Protein AF-A0A7J6D4Y7-F1 (afdb_monomer_lite)

Organism: NCBI:txid369639

Foldseek 3Di:
DPLPQLLVVLVVVVVVVPDDDDDDDDDPVVVVVLLVVLLVSQLVSLVSDDPVLNLQLLVCVVVVDVQDDPVQSPDDDSSSLSVSLCVRPNSVVSSVSSSVSSVVVVVVVVVPD

Sequence (113 aa):
MRLVNPLTSLEGKLETLGGRDTEGKADSCELVKEMASVKDLLVDSLKELVEADLKEFQWKLKNDHECIPQSEMENADRLKTVDKLVDCFGPEEAVKITVDILRKMKQNDLASS

InterPro domains:
  IPR004020 DAPIN domain [PF02758] (42-111)
  IPR004020 DAPIN domain [PS50824] (35-113)
  IPR004020 DAPIN domain [SM01289] (38-113)
  IPR011029 Death-like domain superfamily [G3DSA:1.10.533.10] (22-113)
  IPR011029 Death-like domain superfamily [SSF47986] (35-111)

Radius of gyration: 15.45 Å; chains: 1; bounding box: 41×29×42 Å

Secondary structure (DSSP, 8-state):
-----HHHHHHHHHGGGG-----S---HHHHHHHHHHHHHHHHHHHHSS-HHHHHHHHHHHHHH-TTS-HHHHTT--HHHHHHHHHHHH-HHHHHHHHHHHHHHHHHHHTT--

pLDDT: mean 73.36, std 17.24, range [36.09, 91.44]

Structure (mmCIF, N/CA/C/O backbone):
data_AF-A0A7J6D4Y7-F1
#
_entry.id   AF-A0A7J6D4Y7-F1
#
loop_
_atom_site.group_PDB
_atom_site.id
_atom_site.type_symbol
_atom_site.label_atom_id
_atom_site.label_alt_id
_atom_site.label_comp_id
_atom_site.label_asym_id
_atom_site.label_entity_id
_atom_site.label_seq_id
_atom_site.pdbx_PDB_ins_code
_atom_site.Cartn_x
_atom_site.Cartn_y
_atom_site.Cartn_z
_atom_site.occupancy
_atom_site.B_iso_or_equiv
_atom_site.auth_seq_id
_atom_site.auth_comp_id
_atom_site.auth_asym_id
_atom_site.auth_atom_id
_atom_site.pdbx_PDB_model_num
ATOM 1 N N . MET A 1 1 ? -6.794 -9.456 23.067 1.00 36.09 1 MET A N 1
ATOM 2 C CA . MET A 1 1 ? -6.431 -9.565 21.639 1.00 36.09 1 MET A CA 1
ATOM 3 C C . MET A 1 1 ? -5.076 -8.907 21.477 1.00 36.09 1 MET A C 1
ATOM 5 O O . MET A 1 1 ? -4.934 -7.768 21.900 1.00 36.09 1 MET A O 1
ATOM 9 N N . ARG A 1 2 ? -4.058 -9.631 21.004 1.00 37.09 2 ARG A N 1
ATOM 10 C CA . ARG A 1 2 ? -2.761 -9.012 20.710 1.00 37.09 2 ARG A CA 1
ATOM 11 C C . ARG A 1 2 ? -2.959 -8.192 19.440 1.00 37.09 2 ARG A C 1
ATOM 13 O O . ARG A 1 2 ? -3.247 -8.785 18.407 1.00 37.09 2 ARG A O 1
ATOM 20 N N . LEU A 1 3 ? -2.884 -6.865 19.544 1.00 41.75 3 LEU A N 1
ATOM 21 C CA . LEU A 1 3 ? -2.748 -5.998 18.377 1.00 41.75 3 LEU A CA 1
ATOM 22 C C . LEU A 1 3 ? -1.398 -6.367 17.750 1.00 41.75 3 LEU A C 1
ATOM 24 O O . LEU A 1 3 ? -0.347 -5.930 18.220 1.00 41.75 3 LEU A O 1
ATOM 28 N N . VAL A 1 4 ? -1.418 -7.272 16.777 1.00 48.31 4 VAL A N 1
ATOM 29 C CA . VAL A 1 4 ? -0.280 -7.471 15.886 1.00 48.31 4 VAL A CA 1
ATOM 30 C C . VAL A 1 4 ? -0.109 -6.150 15.150 1.00 48.31 4 VAL A C 1
ATOM 32 O O . VAL A 1 4 ? -1.041 -5.623 14.552 1.00 48.31 4 VAL A O 1
ATOM 35 N N . ASN A 1 5 ? 1.027 -5.507 15.397 1.00 54.12 5 ASN A N 1
ATOM 36 C CA . ASN A 1 5 ? 1.319 -4.191 14.869 1.00 54.12 5 ASN A CA 1
ATOM 37 C C . ASN A 1 5 ? 2.015 -4.406 13.518 1.00 54.12 5 ASN A C 1
ATOM 39 O O . ASN A 1 5 ? 3.150 -4.895 13.522 1.00 54.12 5 ASN A O 1
ATOM 43 N N . PRO A 1 6 ? 1.375 -4.060 12.387 1.00 57.25 6 PRO A N 1
ATOM 44 C CA . PRO A 1 6 ? 1.909 -4.347 11.055 1.00 57.25 6 PRO A CA 1
ATOM 45 C C . PRO A 1 6 ? 3.308 -3.754 10.839 1.00 57.25 6 PRO A C 1
ATOM 47 O O . PRO A 1 6 ? 4.145 -4.360 10.175 1.00 57.25 6 PRO A O 1
ATOM 50 N N . LEU A 1 7 ? 3.627 -2.633 11.501 1.00 54.12 7 LEU A N 1
ATOM 51 C CA . LEU A 1 7 ? 4.963 -2.026 11.473 1.00 54.12 7 LEU A CA 1
ATOM 52 C C . LEU A 1 7 ? 6.051 -2.939 12.052 1.00 54.12 7 LEU A C 1
ATOM 54 O O . LEU A 1 7 ? 7.146 -3.000 11.512 1.00 54.12 7 LEU A O 1
ATOM 58 N N . THR A 1 8 ? 5.762 -3.681 13.120 1.00 56.16 8 THR A N 1
ATOM 59 C CA . THR A 1 8 ? 6.754 -4.559 13.766 1.00 56.16 8 THR A CA 1
ATOM 60 C C . THR A 1 8 ? 7.039 -5.801 12.918 1.00 56.16 8 THR A C 1
ATOM 62 O O . THR A 1 8 ? 8.144 -6.334 12.953 1.00 56.16 8 THR A O 1
ATOM 65 N N . SER A 1 9 ? 6.054 -6.235 12.122 1.00 63.16 9 SER A N 1
ATOM 66 C CA . SER A 1 9 ? 6.202 -7.302 11.122 1.00 63.16 9 SER A CA 1
ATOM 67 C C . SER A 1 9 ? 7.021 -6.830 9.911 1.00 63.16 9 SER A C 1
ATOM 69 O O . SER A 1 9 ? 7.866 -7.565 9.401 1.00 63.16 9 SER A O 1
ATOM 71 N N . LEU A 1 10 ? 6.814 -5.578 9.491 1.00 60.28 10 LEU A N 1
ATOM 72 C CA . LEU A 1 10 ? 7.528 -4.928 8.392 1.00 60.28 10 LEU A CA 1
ATOM 73 C C . LEU A 1 10 ? 9.001 -4.661 8.722 1.00 60.28 10 LEU A C 1
ATOM 75 O O . LEU A 1 10 ? 9.869 -4.984 7.913 1.00 60.28 10 LEU A O 1
ATOM 79 N N . GLU A 1 11 ? 9.295 -4.126 9.910 1.00 56.03 11 GLU A N 1
ATOM 80 C CA . GLU A 1 11 ? 10.671 -3.794 10.306 1.00 56.03 11 GLU A CA 1
ATOM 81 C C . GLU A 1 11 ? 11.546 -5.048 10.444 1.00 56.03 11 GLU A C 1
ATOM 83 O O . GLU A 1 11 ? 12.646 -5.076 9.898 1.00 56.03 11 GLU A O 1
ATOM 88 N N . GLY A 1 12 ? 11.025 -6.135 11.029 1.00 58.78 12 GLY A N 1
ATOM 89 C CA . GLY A 1 12 ? 11.758 -7.407 11.106 1.00 58.78 12 GLY A CA 1
ATOM 90 C C . GLY A 1 12 ? 11.968 -8.103 9.752 1.00 58.78 12 GLY A C 1
ATOM 91 O O . GLY A 1 12 ? 12.903 -8.888 9.599 1.00 58.78 12 GLY A O 1
ATOM 92 N N . LYS A 1 13 ? 11.126 -7.821 8.745 1.00 60.09 13 LYS A N 1
ATOM 93 C CA . LYS A 1 13 ? 11.265 -8.379 7.387 1.00 60.09 13 LYS A CA 1
ATOM 94 C C . LYS A 1 13 ? 12.224 -7.576 6.501 1.00 60.09 13 LYS A C 1
ATOM 96 O O . LYS A 1 13 ? 12.837 -8.165 5.611 1.00 60.09 13 LYS A O 1
ATOM 101 N N . LEU A 1 14 ? 12.404 -6.275 6.752 1.00 54.66 14 LEU A N 1
ATOM 102 C CA . LEU A 1 14 ? 13.345 -5.428 6.006 1.00 54.66 14 LEU A CA 1
ATOM 103 C C . LEU A 1 14 ? 14.811 -5.850 6.237 1.00 54.66 14 LEU A C 1
ATOM 105 O O . LEU A 1 14 ? 15.606 -5.832 5.302 1.00 54.66 14 LEU A O 1
ATOM 109 N N . GLU A 1 15 ? 15.151 -6.337 7.437 1.00 50.84 15 GLU A N 1
ATOM 110 C CA . GLU A 1 15 ? 16.492 -6.858 7.766 1.00 50.84 15 GLU A CA 1
ATOM 111 C C . GLU A 1 15 ? 16.865 -8.146 7.003 1.00 50.84 15 GLU A C 1
ATOM 113 O O . GLU A 1 15 ? 18.042 -8.477 6.883 1.00 50.84 15 GLU A O 1
ATOM 118 N N . THR A 1 16 ? 15.894 -8.866 6.426 1.00 50.47 16 THR A N 1
ATOM 119 C CA . THR A 1 16 ? 16.158 -10.131 5.704 1.00 50.47 16 THR A CA 1
ATOM 120 C C . THR A 1 16 ? 16.541 -9.912 4.232 1.00 50.47 16 THR A C 1
ATOM 122 O O . THR A 1 16 ? 17.064 -10.818 3.584 1.00 50.47 16 THR A O 1
ATOM 125 N N . LEU A 1 17 ? 16.316 -8.710 3.690 1.00 52.34 17 LEU A N 1
ATOM 126 C CA . LEU A 1 17 ? 16.659 -8.365 2.303 1.00 52.34 17 LEU A CA 1
ATOM 127 C C . LEU A 1 17 ? 18.132 -7.938 2.137 1.00 52.34 17 LEU A C 1
ATOM 129 O O . LEU A 1 17 ? 18.607 -7.811 1.014 1.00 52.34 17 LEU A O 1
ATOM 133 N N . GLY A 1 18 ? 18.878 -7.768 3.235 1.00 43.28 18 GLY A N 1
ATOM 134 C CA . GLY A 1 18 ? 20.249 -7.244 3.233 1.00 43.28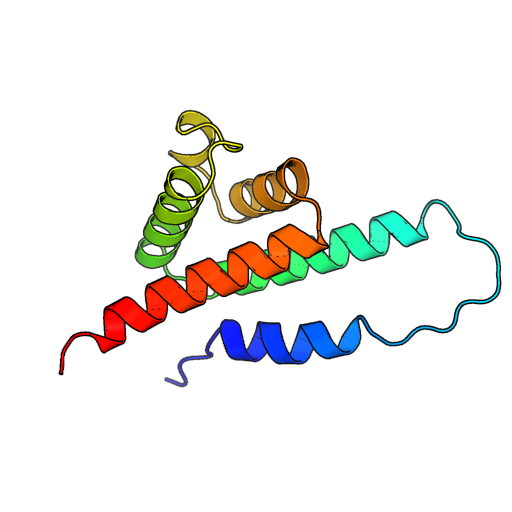 18 GLY A CA 1
ATOM 135 C C . GLY A 1 18 ? 21.387 -8.263 3.091 1.00 43.28 18 GLY A C 1
ATOM 136 O O . GLY A 1 18 ? 22.539 -7.882 3.277 1.00 43.28 18 GLY A O 1
ATOM 137 N N . GLY A 1 19 ? 21.124 -9.542 2.801 1.00 50.00 19 GLY A N 1
ATOM 138 C CA . GLY A 1 19 ? 22.184 -10.557 2.811 1.00 50.00 19 GLY A CA 1
ATOM 139 C C . GLY A 1 19 ? 22.039 -11.638 1.755 1.00 50.00 19 GLY A C 1
ATOM 140 O O . GLY A 1 19 ? 21.537 -12.711 2.069 1.00 50.00 19 GLY A O 1
ATOM 141 N N . ARG A 1 20 ? 22.534 -11.393 0.535 1.00 51.75 20 ARG A N 1
ATOM 142 C CA . ARG A 1 20 ? 22.950 -12.457 -0.392 1.00 51.75 20 ARG A CA 1
ATOM 143 C C . ARG A 1 20 ? 24.127 -11.998 -1.251 1.00 51.75 20 ARG A C 1
ATOM 145 O O . ARG A 1 20 ? 23.949 -11.329 -2.266 1.00 51.75 20 ARG A O 1
ATOM 152 N N . ASP A 1 21 ? 25.320 -12.435 -0.862 1.00 50.75 21 ASP A N 1
ATOM 153 C CA . ASP A 1 21 ? 26.424 -12.646 -1.790 1.00 50.75 21 ASP A CA 1
ATOM 154 C C . ASP A 1 21 ? 25.922 -13.537 -2.939 1.00 50.75 21 ASP A C 1
ATOM 156 O O . ASP A 1 21 ? 25.549 -14.691 -2.726 1.00 50.75 21 ASP A O 1
ATOM 160 N N . THR A 1 22 ? 25.860 -13.008 -4.159 1.00 45.62 22 THR A N 1
ATOM 161 C CA . THR A 1 22 ? 25.635 -13.811 -5.368 1.00 45.62 22 THR A CA 1
ATOM 162 C C . THR A 1 22 ? 26.644 -13.394 -6.429 1.00 45.62 22 THR A C 1
ATOM 164 O O . THR A 1 22 ? 26.389 -12.593 -7.324 1.00 45.62 22 THR A O 1
ATOM 167 N N . GLU A 1 23 ? 27.844 -13.962 -6.322 1.00 52.38 23 GLU A N 1
ATOM 168 C CA . GLU A 1 23 ? 28.669 -14.182 -7.503 1.00 52.38 23 GLU A CA 1
ATOM 169 C C . GLU A 1 23 ? 27.921 -15.145 -8.434 1.00 52.38 23 GLU A C 1
ATOM 171 O O . GLU A 1 23 ? 27.698 -16.306 -8.094 1.00 52.38 23 GLU A O 1
ATOM 176 N N . GLY A 1 24 ? 27.559 -14.669 -9.627 1.00 51.72 24 GLY A N 1
ATOM 177 C CA . GLY A 1 24 ? 27.220 -15.541 -10.750 1.00 51.72 24 GLY A CA 1
ATOM 178 C C . GLY A 1 24 ? 25.847 -15.306 -11.369 1.00 51.72 24 GLY A C 1
ATOM 179 O O . GLY A 1 24 ? 24.868 -15.921 -10.978 1.00 51.72 24 GLY A O 1
ATOM 180 N N . LYS A 1 25 ? 25.853 -14.520 -12.455 1.00 48.03 25 LYS A N 1
ATOM 181 C CA . LYS A 1 25 ? 24.866 -14.510 -13.547 1.00 48.03 25 LYS A CA 1
ATOM 182 C C . LYS A 1 25 ? 23.424 -14.206 -13.120 1.00 48.03 25 LYS A C 1
ATOM 184 O O . LYS A 1 25 ? 22.624 -15.108 -12.916 1.00 48.03 25 LYS A O 1
ATOM 189 N N . ALA A 1 26 ? 23.092 -12.913 -13.122 1.00 46.25 26 ALA A N 1
ATOM 190 C CA . ALA A 1 26 ? 21.723 -12.421 -13.028 1.00 46.25 26 ALA A CA 1
ATOM 191 C C . ALA A 1 26 ? 20.849 -13.055 -14.125 1.00 46.25 26 ALA A C 1
ATOM 193 O O . ALA A 1 26 ? 20.902 -12.674 -15.298 1.00 46.25 26 ALA A O 1
ATOM 194 N N . ASP A 1 27 ? 20.084 -14.070 -13.738 1.00 53.38 27 ASP A N 1
ATOM 195 C CA . ASP A 1 27 ? 19.021 -14.642 -14.543 1.00 53.38 27 ASP A CA 1
ATOM 196 C C . ASP A 1 27 ? 17.808 -13.703 -14.470 1.00 53.38 27 ASP A C 1
ATOM 198 O O . ASP A 1 27 ? 17.454 -13.195 -13.404 1.00 53.38 27 ASP A O 1
ATOM 202 N N . SER A 1 28 ? 17.159 -13.454 -15.608 1.00 52.94 28 SER A N 1
ATOM 203 C CA . SER A 1 28 ? 15.993 -12.563 -15.711 1.00 52.94 28 SER A CA 1
ATOM 204 C C . SER A 1 28 ? 14.821 -12.991 -14.808 1.00 52.94 28 SER A C 1
ATOM 206 O O . SER A 1 28 ? 13.904 -12.199 -14.588 1.00 52.94 28 SER A O 1
ATOM 208 N N . CYS A 1 29 ? 14.836 -14.223 -14.285 1.00 52.66 29 CYS A N 1
ATOM 209 C CA . CYS A 1 29 ? 13.850 -14.756 -13.349 1.00 52.66 29 CYS A CA 1
ATOM 210 C C . CYS A 1 29 ? 14.104 -14.354 -11.875 1.00 52.66 29 CYS A C 1
ATOM 212 O O . CYS A 1 29 ? 13.204 -14.467 -11.044 1.00 52.66 29 CYS A O 1
ATOM 214 N N . GLU A 1 30 ? 15.296 -13.864 -11.520 1.00 53.75 30 GLU A N 1
ATOM 215 C CA . GLU A 1 30 ? 15.623 -13.542 -10.121 1.00 53.75 30 GLU A CA 1
ATOM 216 C C . GLU A 1 30 ? 15.064 -12.178 -9.682 1.00 53.75 30 GLU A C 1
ATOM 218 O O . GLU A 1 30 ? 14.525 -12.058 -8.582 1.00 53.75 30 GLU A O 1
ATOM 223 N N . LEU A 1 31 ? 15.049 -11.190 -10.584 1.00 53.84 31 LEU A N 1
ATOM 224 C CA . LEU A 1 31 ? 14.423 -9.884 -10.342 1.00 53.84 31 LEU A CA 1
ATOM 225 C C . LEU A 1 31 ? 12.917 -10.016 -10.073 1.00 53.84 31 LEU A C 1
ATOM 227 O O . LEU A 1 31 ? 12.429 -9.448 -9.103 1.00 53.84 31 LEU A O 1
ATOM 231 N N . VAL A 1 32 ? 12.175 -10.823 -10.847 1.00 55.62 32 VAL A N 1
ATOM 232 C CA . VAL A 1 32 ? 10.722 -11.014 -10.629 1.00 55.62 32 VAL A CA 1
ATOM 233 C C . VAL A 1 32 ? 10.390 -11.657 -9.278 1.00 55.62 32 VAL A C 1
ATOM 235 O O . VAL A 1 32 ? 9.322 -11.391 -8.725 1.00 55.62 32 VAL A O 1
ATOM 238 N N . LYS A 1 33 ? 11.304 -12.453 -8.708 1.00 63.50 33 LYS A N 1
ATOM 239 C CA . LYS A 1 33 ? 11.125 -13.079 -7.390 1.00 63.50 33 LYS A CA 1
ATOM 240 C C . LYS A 1 33 ? 11.185 -12.055 -6.256 1.00 63.50 33 LYS A C 1
ATOM 242 O O . LYS A 1 33 ? 10.456 -12.181 -5.271 1.00 63.50 33 LYS A O 1
ATOM 247 N N . GLU A 1 34 ? 12.009 -11.026 -6.414 1.00 64.56 34 GLU A N 1
ATOM 248 C CA . GLU A 1 34 ? 12.119 -9.928 -5.456 1.00 64.56 34 GLU A CA 1
ATOM 249 C C . GLU A 1 34 ? 10.889 -9.012 -5.509 1.00 64.56 34 GLU A C 1
ATOM 251 O O . GLU A 1 34 ? 10.299 -8.718 -4.469 1.00 64.56 34 GLU A O 1
ATOM 256 N N . MET A 1 35 ? 10.404 -8.684 -6.716 1.00 65.56 35 MET A N 1
ATOM 257 C CA . MET A 1 35 ? 9.166 -7.904 -6.891 1.00 65.56 35 MET A CA 1
ATOM 258 C C . MET A 1 35 ? 7.960 -8.601 -6.248 1.00 65.56 35 MET A C 1
ATOM 260 O O . MET A 1 35 ? 7.155 -7.960 -5.574 1.00 65.56 35 MET A O 1
ATOM 264 N N . ALA A 1 36 ? 7.832 -9.917 -6.456 1.00 73.12 36 ALA A N 1
ATOM 265 C CA . ALA A 1 36 ? 6.752 -10.716 -5.880 1.00 73.12 36 ALA A CA 1
ATOM 266 C C . ALA A 1 36 ? 6.822 -10.725 -4.346 1.00 73.12 36 ALA A C 1
ATOM 268 O O . ALA A 1 36 ? 5.816 -10.488 -3.683 1.00 73.12 36 ALA A O 1
ATOM 269 N N . SER A 1 37 ? 8.026 -10.886 -3.788 1.00 82.31 37 SER A N 1
ATOM 270 C CA . SER A 1 37 ? 8.242 -10.892 -2.336 1.00 82.31 37 SER A CA 1
ATOM 271 C C . SER A 1 37 ? 7.873 -9.553 -1.688 1.00 82.31 37 SER A C 1
ATOM 273 O O . SER A 1 37 ? 7.293 -9.529 -0.602 1.00 82.31 37 SER A O 1
ATOM 275 N N . VAL A 1 38 ? 8.166 -8.435 -2.359 1.00 84.69 38 VAL A N 1
ATOM 276 C CA . VAL A 1 38 ? 7.792 -7.097 -1.882 1.00 84.69 38 VAL A CA 1
ATOM 277 C C . VAL A 1 38 ? 6.284 -6.875 -1.960 1.00 84.69 38 VAL A C 1
ATOM 279 O O . VAL A 1 38 ? 5.690 -6.401 -0.990 1.00 84.69 38 VAL A O 1
ATOM 282 N N . LYS A 1 39 ? 5.645 -7.255 -3.074 1.00 86.50 39 LYS A N 1
ATOM 283 C CA . LYS A 1 39 ? 4.187 -7.149 -3.212 1.00 86.50 39 LYS A CA 1
ATOM 284 C C . LYS A 1 39 ? 3.466 -7.966 -2.139 1.00 86.50 39 LYS A C 1
ATOM 286 O O . LYS A 1 39 ? 2.587 -7.425 -1.476 1.00 86.50 39 LYS A O 1
ATOM 291 N N . ASP A 1 40 ? 3.872 -9.211 -1.900 1.00 87.69 40 ASP A N 1
ATOM 292 C CA . ASP A 1 40 ? 3.270 -10.061 -0.863 1.00 87.69 40 ASP A CA 1
ATOM 293 C C . ASP A 1 40 ? 3.413 -9.454 0.540 1.00 87.69 40 ASP A C 1
ATOM 295 O O . ASP A 1 40 ? 2.449 -9.400 1.305 1.00 87.69 40 ASP A O 1
ATOM 299 N N . LEU A 1 41 ? 4.595 -8.923 0.861 1.00 88.44 41 LEU A N 1
ATOM 300 C CA . LEU A 1 41 ? 4.863 -8.262 2.138 1.00 88.44 41 LEU A CA 1
ATOM 301 C C . LEU A 1 41 ? 3.978 -7.024 2.348 1.00 88.44 41 LEU A C 1
ATOM 303 O O . LEU A 1 41 ? 3.417 -6.839 3.433 1.00 88.44 41 LEU A O 1
ATOM 307 N N . LEU A 1 42 ? 3.821 -6.194 1.318 1.00 90.44 42 LEU A N 1
ATOM 308 C CA . LEU A 1 42 ? 2.940 -5.029 1.358 1.00 90.44 42 LEU A CA 1
ATOM 309 C C . LEU A 1 42 ? 1.475 -5.446 1.509 1.00 90.44 42 LEU A C 1
ATOM 311 O O . LEU A 1 42 ? 0.758 -4.899 2.346 1.00 90.44 42 LEU A O 1
ATOM 315 N N . VAL A 1 43 ? 1.041 -6.452 0.749 1.00 90.88 43 VAL A N 1
ATOM 316 C CA . VAL A 1 43 ? -0.325 -6.978 0.803 1.00 90.88 43 VAL A CA 1
ATOM 317 C C . VAL A 1 43 ? -0.645 -7.508 2.196 1.00 90.88 43 VAL A C 1
ATOM 319 O O . VAL A 1 43 ? -1.698 -7.173 2.735 1.00 90.88 43 VAL A O 1
ATOM 322 N N . ASP A 1 44 ? 0.240 -8.301 2.797 1.00 88.06 44 ASP A N 1
ATOM 323 C CA . ASP A 1 44 ? 0.037 -8.827 4.148 1.00 88.06 44 ASP A CA 1
ATOM 324 C C . ASP A 1 44 ? -0.058 -7.706 5.185 1.00 88.06 44 ASP A C 1
ATOM 326 O O . ASP A 1 44 ? -0.942 -7.738 6.037 1.00 88.06 44 ASP A O 1
ATOM 330 N N . SER A 1 45 ? 0.756 -6.662 5.043 1.00 86.88 45 SER A N 1
ATOM 331 C CA . SER A 1 45 ? 0.697 -5.487 5.918 1.00 86.88 45 SER A CA 1
ATOM 332 C C . SER A 1 45 ? -0.643 -4.751 5.800 1.00 86.88 45 SER A C 1
ATOM 334 O O . SER A 1 45 ? -1.246 -4.380 6.806 1.00 86.88 45 SER A O 1
ATOM 336 N N . LEU A 1 46 ? -1.161 -4.581 4.578 1.00 89.75 46 LEU A N 1
ATOM 337 C CA . LEU A 1 46 ? -2.472 -3.961 4.345 1.00 89.75 46 LEU A CA 1
ATOM 338 C C . LEU A 1 46 ? -3.651 -4.876 4.724 1.00 89.75 46 LEU A C 1
ATOM 340 O O . LEU A 1 46 ? -4.757 -4.381 4.958 1.00 89.75 46 LEU A O 1
ATOM 344 N N . LYS A 1 47 ? -3.466 -6.203 4.784 1.00 87.94 47 LYS A N 1
ATOM 345 C CA . LYS A 1 47 ? -4.487 -7.146 5.285 1.00 87.94 47 LYS A CA 1
ATOM 346 C C . LYS A 1 47 ? -4.722 -6.995 6.784 1.00 87.94 47 LYS A C 1
ATOM 348 O O . LYS A 1 47 ? -5.842 -7.237 7.223 1.00 87.94 47 LYS A O 1
ATOM 353 N N . GLU A 1 48 ? -3.707 -6.592 7.545 1.00 85.81 48 GLU A N 1
ATOM 354 C CA . GLU A 1 48 ? -3.844 -6.335 8.984 1.00 85.81 48 GLU A CA 1
ATOM 355 C C . GLU A 1 48 ? -4.644 -5.055 9.286 1.00 85.81 48 GLU A C 1
ATOM 357 O O . GLU A 1 48 ? -5.131 -4.888 10.403 1.00 85.81 48 GLU A O 1
ATOM 362 N N . LEU A 1 49 ? -4.839 -4.179 8.291 1.00 86.31 49 LEU A N 1
ATOM 363 C CA . LEU A 1 49 ? -5.684 -2.993 8.411 1.00 86.31 49 LEU A CA 1
ATOM 364 C C . LEU A 1 49 ? -7.169 -3.337 8.256 1.00 86.31 49 LEU A C 1
ATOM 366 O O . LEU A 1 49 ? -7.581 -4.034 7.314 1.00 86.31 49 LEU A O 1
ATOM 370 N N . VAL A 1 50 ? -7.994 -2.770 9.139 1.00 87.56 50 VAL A N 1
ATOM 371 C CA . VAL A 1 50 ? -9.453 -2.773 8.969 1.00 87.56 50 VAL A CA 1
ATOM 372 C C . VAL A 1 50 ? -9.859 -1.856 7.810 1.00 87.56 50 VAL A C 1
ATOM 374 O O . VAL A 1 50 ? -9.073 -1.041 7.333 1.00 87.56 50 VAL A O 1
ATOM 377 N N . GLU A 1 51 ? -11.096 -1.973 7.325 1.00 86.75 51 GLU A N 1
ATOM 378 C CA . GLU A 1 51 ? -11.551 -1.204 6.155 1.00 86.75 51 GLU A CA 1
ATOM 379 C C . GLU A 1 51 ? -11.490 0.319 6.351 1.00 86.75 51 GLU A C 1
ATOM 381 O O . GLU A 1 51 ? -11.238 1.043 5.390 1.00 86.75 51 GLU A O 1
ATOM 386 N N . ALA A 1 52 ? -11.712 0.810 7.574 1.00 87.00 52 ALA A N 1
ATOM 387 C CA . ALA A 1 52 ? -11.600 2.235 7.889 1.00 87.00 52 ALA A CA 1
ATOM 388 C C . ALA A 1 52 ? -10.149 2.725 7.740 1.00 87.00 52 ALA A C 1
ATOM 390 O O . ALA A 1 52 ? -9.897 3.668 6.990 1.00 87.00 52 ALA A O 1
ATOM 391 N N . ASP A 1 53 ? -9.204 2.018 8.360 1.00 88.62 53 ASP A N 1
ATOM 392 C CA . ASP A 1 53 ? -7.772 2.311 8.281 1.00 88.62 53 ASP A CA 1
ATOM 393 C C . ASP A 1 53 ? -7.261 2.195 6.843 1.00 88.62 53 ASP A C 1
ATOM 395 O O . ASP A 1 53 ? -6.502 3.042 6.382 1.00 88.62 53 ASP A O 1
ATOM 399 N N . LEU A 1 54 ? -7.712 1.191 6.083 1.00 90.31 54 LEU A N 1
ATOM 400 C CA . LEU A 1 54 ? -7.340 1.051 4.675 1.00 90.31 54 LEU A CA 1
ATOM 401 C C . LEU A 1 54 ? -7.800 2.260 3.844 1.00 90.31 54 LEU A C 1
ATOM 403 O O . LEU A 1 54 ? -7.042 2.750 3.006 1.00 90.31 54 LEU A O 1
ATOM 407 N N . LYS A 1 55 ? -9.012 2.774 4.088 1.00 88.50 55 LYS A N 1
ATOM 408 C CA . LYS A 1 55 ? -9.508 3.985 3.416 1.00 88.50 55 LYS A CA 1
ATOM 409 C C . LYS A 1 55 ? -8.689 5.215 3.790 1.00 88.50 55 LYS A C 1
ATOM 411 O O . LYS A 1 55 ? -8.404 6.030 2.914 1.00 88.50 55 LYS A O 1
ATOM 416 N N . GLU A 1 56 ? -8.294 5.354 5.053 1.00 89.31 56 GLU A N 1
ATOM 417 C CA . GLU A 1 56 ? -7.405 6.440 5.473 1.00 89.31 56 GLU A CA 1
ATOM 418 C C . GLU A 1 56 ? -6.016 6.305 4.836 1.00 89.31 56 GLU A C 1
ATOM 420 O O . GLU A 1 56 ? -5.492 7.290 4.317 1.00 89.31 56 GLU A O 1
ATOM 425 N N . PHE A 1 57 ? -5.451 5.097 4.795 1.00 90.62 57 PHE A N 1
ATOM 426 C CA . PHE A 1 57 ? -4.181 4.811 4.129 1.00 90.62 57 PHE A CA 1
ATOM 427 C C . PHE A 1 57 ? -4.226 5.232 2.657 1.00 90.62 57 PHE A C 1
ATOM 429 O O . PHE A 1 57 ? -3.379 5.998 2.203 1.00 90.62 57 PHE A O 1
ATOM 436 N N . GLN A 1 58 ? -5.247 4.791 1.917 1.00 89.88 58 GLN A N 1
ATOM 437 C CA . GLN A 1 58 ? -5.448 5.153 0.510 1.00 89.88 58 GLN A CA 1
ATOM 438 C C . GLN A 1 58 ? -5.670 6.658 0.333 1.00 89.88 58 GLN A C 1
ATOM 440 O O . GLN A 1 58 ? -5.210 7.250 -0.645 1.00 89.88 58 GLN A O 1
ATOM 445 N N . TRP A 1 59 ? -6.361 7.295 1.283 1.00 89.00 59 TRP A N 1
ATOM 446 C CA . TRP A 1 59 ? -6.560 8.737 1.278 1.00 89.00 59 TRP A CA 1
ATOM 447 C C . TRP A 1 59 ? -5.254 9.501 1.515 1.00 89.00 59 TRP A C 1
ATOM 449 O O . TRP A 1 59 ? -4.998 10.467 0.803 1.00 89.00 59 TRP A O 1
ATOM 459 N N . LYS A 1 60 ? -4.397 9.078 2.447 1.00 88.62 60 LYS A N 1
ATOM 460 C CA . LYS A 1 60 ? -3.068 9.682 2.638 1.00 88.62 60 LYS A CA 1
ATOM 461 C C . LYS A 1 60 ? -2.186 9.441 1.419 1.00 88.62 60 LYS A C 1
ATOM 463 O O . LYS A 1 60 ? -1.600 10.385 0.912 1.00 88.62 60 LYS A O 1
ATOM 468 N N . LEU A 1 61 ? -2.186 8.222 0.881 1.00 88.44 61 LEU A N 1
ATOM 469 C CA . LEU A 1 61 ? -1.403 7.855 -0.297 1.00 88.44 61 LEU A CA 1
ATOM 470 C C . LEU A 1 61 ? -1.697 8.762 -1.504 1.00 88.44 61 LEU A C 1
ATOM 472 O O . LEU A 1 61 ? -0.766 9.226 -2.152 1.00 88.44 61 LEU A O 1
ATOM 476 N N . LYS A 1 62 ? -2.973 9.058 -1.786 1.00 85.00 62 LYS A N 1
ATOM 477 C CA . LYS A 1 62 ? -3.352 9.952 -2.898 1.00 85.00 62 LYS A CA 1
ATOM 478 C C . LYS A 1 62 ? -3.127 11.445 -2.618 1.00 85.00 62 LYS A C 1
ATOM 480 O O . LYS A 1 62 ? -3.082 12.220 -3.563 1.00 85.00 62 LYS A O 1
ATOM 485 N N . ASN A 1 63 ? -3.079 11.865 -1.350 1.00 83.69 63 ASN A N 1
ATOM 486 C CA . ASN A 1 63 ? -2.858 13.273 -0.989 1.00 83.69 63 ASN A CA 1
ATOM 487 C C . ASN A 1 63 ? -1.365 13.603 -0.904 1.00 83.69 63 ASN A C 1
ATOM 489 O O . ASN A 1 63 ? -0.956 14.676 -1.332 1.00 83.69 63 ASN A O 1
ATOM 493 N N . ASP A 1 64 ? -0.562 12.678 -0.377 1.00 82.69 64 ASP A N 1
ATOM 494 C CA . ASP A 1 64 ? 0.882 12.852 -0.216 1.00 82.69 64 ASP A CA 1
ATOM 495 C C . ASP A 1 64 ? 1.630 12.593 -1.537 1.00 82.69 64 ASP A C 1
ATOM 497 O O . ASP A 1 64 ? 2.766 13.041 -1.694 1.00 82.69 64 ASP A O 1
ATOM 501 N N . HIS A 1 65 ? 1.008 11.896 -2.503 1.00 80.25 65 HIS A N 1
ATOM 502 C CA . HIS A 1 65 ? 1.660 11.536 -3.759 1.00 80.25 65 HIS A CA 1
ATOM 503 C C . HIS A 1 65 ? 0.770 11.707 -5.001 1.00 80.25 65 HIS A C 1
ATOM 505 O O . HIS A 1 65 ? -0.180 10.959 -5.226 1.00 80.25 65 HIS A O 1
ATOM 511 N N . GLU A 1 66 ? 1.165 12.624 -5.890 1.00 75.81 66 GLU A N 1
ATOM 512 C CA . GLU A 1 66 ? 0.450 12.937 -7.140 1.00 75.81 66 GLU A CA 1
ATOM 513 C C . GLU A 1 66 ? 0.555 11.843 -8.223 1.00 75.81 66 GLU A C 1
ATOM 515 O O . GLU A 1 66 ? -0.158 11.896 -9.223 1.00 75.81 66 GLU A O 1
ATOM 520 N N . CYS A 1 67 ? 1.425 10.837 -8.048 1.00 77.06 67 CYS A N 1
ATOM 521 C CA . CYS A 1 67 ? 1.632 9.781 -9.051 1.00 77.06 67 CYS A CA 1
ATOM 522 C C . CYS A 1 67 ? 0.381 8.913 -9.277 1.00 77.06 67 CYS A C 1
ATOM 524 O O . CYS A 1 67 ? 0.201 8.340 -10.351 1.00 77.06 67 CYS A O 1
ATOM 526 N N . ILE A 1 68 ? -0.499 8.808 -8.277 1.00 77.75 68 ILE A N 1
ATOM 527 C CA . ILE A 1 68 ? -1.656 7.915 -8.322 1.00 77.75 68 ILE A CA 1
ATOM 528 C C . ILE A 1 68 ? -2.932 8.737 -8.569 1.00 77.75 68 ILE A C 1
ATOM 530 O O . ILE A 1 68 ? -3.310 9.546 -7.720 1.00 77.75 68 ILE A O 1
ATOM 534 N N . PRO A 1 69 ? -3.659 8.507 -9.681 1.00 74.00 69 PRO A N 1
ATOM 535 C CA . PRO A 1 69 ? -4.904 9.214 -9.957 1.00 74.00 69 PRO A CA 1
ATOM 536 C C . PRO A 1 69 ? -5.952 8.957 -8.871 1.00 74.00 69 PRO A C 1
ATOM 538 O O . PRO A 1 69 ? -6.182 7.815 -8.469 1.00 74.00 69 PRO A O 1
ATOM 541 N N . GLN A 1 70 ? -6.671 10.003 -8.461 1.00 70.94 70 GLN A N 1
ATOM 542 C CA . GLN A 1 70 ?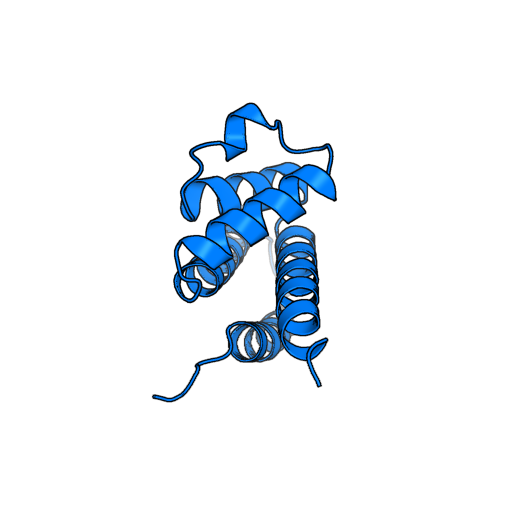 -7.725 9.895 -7.447 1.00 70.94 70 GLN A CA 1
ATOM 543 C C . GLN A 1 70 ? -8.823 8.888 -7.835 1.00 70.94 70 GLN A C 1
ATOM 545 O O . GLN A 1 70 ? -9.315 8.152 -6.979 1.00 70.94 70 GLN A O 1
ATOM 550 N N . SER A 1 71 ? -9.159 8.814 -9.125 1.00 76.88 71 SER A N 1
ATOM 551 C CA . SER A 1 71 ? -10.134 7.869 -9.681 1.00 76.88 71 SER A CA 1
ATOM 552 C C . SER A 1 71 ? -9.715 6.405 -9.527 1.00 76.88 71 SER A C 1
ATOM 554 O O . SER A 1 71 ? -10.564 5.530 -9.375 1.00 76.88 71 SER A O 1
ATOM 556 N N . GLU A 1 72 ? -8.412 6.123 -9.518 1.00 74.00 72 GLU A N 1
ATOM 557 C CA . GLU A 1 72 ? -7.901 4.758 -9.399 1.00 74.00 72 GLU A CA 1
ATOM 558 C C . GLU A 1 72 ? -8.019 4.215 -7.971 1.00 74.00 72 GLU A C 1
ATOM 560 O O . GLU A 1 72 ? -8.131 2.995 -7.806 1.00 74.00 72 GLU A O 1
ATOM 565 N N . MET A 1 73 ? -8.031 5.109 -6.973 1.00 80.69 73 MET A N 1
ATOM 566 C CA . MET A 1 73 ? -8.074 4.790 -5.541 1.00 80.69 73 MET A CA 1
ATOM 567 C C . MET A 1 73 ? -9.483 4.780 -4.938 1.00 80.69 73 MET A C 1
ATOM 569 O O . MET A 1 73 ? -9.671 4.192 -3.881 1.00 80.69 73 MET A O 1
ATOM 573 N N . GLU A 1 74 ? -10.483 5.376 -5.595 1.00 73.25 74 GLU A N 1
ATOM 574 C CA . GLU A 1 74 ? -11.854 5.505 -5.064 1.00 73.25 74 GLU A CA 1
ATOM 575 C C . GLU A 1 74 ? -12.543 4.154 -4.773 1.00 73.25 74 GLU A C 1
ATOM 577 O O . GLU A 1 74 ? -13.423 4.083 -3.921 1.00 73.25 74 GLU A O 1
ATOM 582 N N . ASN A 1 75 ? -12.095 3.071 -5.417 1.00 77.25 75 ASN A N 1
ATOM 583 C CA . ASN A 1 75 ? -12.554 1.697 -5.175 1.00 77.25 75 ASN A CA 1
ATOM 584 C C . ASN A 1 75 ? -11.390 0.692 -5.171 1.00 77.25 75 ASN A C 1
ATOM 586 O O . ASN A 1 75 ? -11.557 -0.463 -5.566 1.00 77.25 75 ASN A O 1
ATOM 590 N N . ALA A 1 76 ? -10.182 1.138 -4.824 1.00 84.75 76 ALA A N 1
ATOM 591 C CA . ALA A 1 76 ? -9.040 0.237 -4.799 1.00 84.75 76 ALA A CA 1
ATOM 592 C C . ALA A 1 76 ? -9.189 -0.780 -3.664 1.00 84.75 76 ALA A C 1
ATOM 594 O O . ALA A 1 76 ? -9.442 -0.420 -2.514 1.00 84.75 76 ALA A O 1
ATOM 595 N N . ASP A 1 77 ? -9.003 -2.057 -3.986 1.00 89.06 77 ASP A N 1
ATOM 596 C CA . ASP A 1 77 ? -8.764 -3.077 -2.976 1.00 89.06 77 ASP A CA 1
ATOM 597 C C . ASP A 1 77 ? -7.278 -3.094 -2.575 1.00 89.06 77 ASP A C 1
ATOM 599 O O . ASP A 1 77 ? -6.442 -2.373 -3.129 1.00 89.06 77 ASP A O 1
ATOM 603 N N . ARG A 1 78 ? -6.939 -3.925 -1.586 1.00 91.06 78 ARG A N 1
ATOM 604 C CA . ARG A 1 78 ? -5.570 -4.036 -1.061 1.00 91.06 78 ARG A CA 1
ATOM 605 C C . ARG A 1 78 ? -4.558 -4.387 -2.154 1.00 91.06 78 ARG A C 1
ATOM 607 O O . ARG A 1 78 ? -3.455 -3.852 -2.140 1.00 91.06 78 ARG A O 1
ATOM 614 N N . LEU A 1 79 ? -4.929 -5.256 -3.096 1.00 90.62 79 LEU A N 1
ATOM 615 C CA . LEU A 1 79 ? -4.040 -5.681 -4.177 1.00 90.62 79 LEU A CA 1
ATOM 616 C C . LEU A 1 79 ? -3.812 -4.533 -5.158 1.00 90.62 79 LEU A C 1
ATOM 618 O O . LEU A 1 79 ? -2.667 -4.194 -5.443 1.00 90.62 79 LEU A O 1
ATOM 622 N N . LYS A 1 80 ? -4.888 -3.858 -5.578 1.00 90.00 80 LYS A N 1
ATOM 623 C CA . LYS A 1 80 ? -4.822 -2.696 -6.467 1.00 90.00 80 LYS A CA 1
ATOM 624 C C . LYS A 1 80 ? -3.986 -1.573 -5.853 1.00 90.00 80 LYS A C 1
ATOM 626 O O . LYS A 1 80 ? -3.228 -0.922 -6.565 1.00 90.00 80 LYS A O 1
ATOM 631 N N . THR A 1 81 ? -4.087 -1.346 -4.543 1.00 91.44 81 THR A N 1
ATOM 632 C CA . THR A 1 81 ? -3.242 -0.367 -3.844 1.00 91.44 81 THR A CA 1
ATOM 633 C C . THR A 1 81 ? -1.760 -0.742 -3.906 1.00 91.44 81 THR A C 1
ATOM 635 O O . THR A 1 81 ? -0.940 0.119 -4.223 1.00 91.44 81 THR A O 1
ATOM 638 N N . VAL A 1 82 ? -1.408 -2.008 -3.660 1.00 91.06 82 VAL A N 1
ATOM 639 C CA . VAL A 1 82 ? -0.010 -2.469 -3.723 1.00 91.06 82 VAL A CA 1
ATOM 640 C C . VAL A 1 82 ? 0.543 -2.431 -5.141 1.00 91.06 82 VAL A C 1
ATOM 642 O O . VAL A 1 82 ? 1.665 -1.966 -5.334 1.00 91.06 82 VAL A O 1
ATOM 645 N N . ASP A 1 83 ? -0.237 -2.855 -6.135 1.00 90.31 83 ASP A N 1
ATOM 646 C CA . ASP A 1 83 ? 0.180 -2.773 -7.534 1.00 90.31 83 ASP A CA 1
ATOM 647 C C . ASP A 1 83 ? 0.498 -1.330 -7.922 1.00 90.31 83 ASP A C 1
ATOM 649 O O . ASP A 1 83 ? 1.561 -1.071 -8.474 1.00 90.31 83 ASP A O 1
ATOM 653 N N . LYS A 1 84 ? -0.347 -0.364 -7.538 1.00 89.19 84 LYS A N 1
ATOM 654 C CA . LYS A 1 84 ? -0.083 1.055 -7.818 1.00 89.19 84 LYS A CA 1
ATOM 655 C C . LYS A 1 84 ? 1.133 1.597 -7.083 1.00 89.19 84 LYS A C 1
ATOM 657 O O . LYS A 1 84 ? 1.872 2.376 -7.671 1.00 89.19 84 LYS A O 1
ATOM 662 N N . LEU A 1 85 ? 1.356 1.200 -5.832 1.00 89.69 85 LEU A N 1
ATOM 663 C CA . LEU A 1 85 ? 2.552 1.588 -5.082 1.00 89.69 85 LEU A CA 1
ATOM 664 C C . LEU A 1 85 ? 3.827 1.118 -5.791 1.00 89.69 85 LEU A C 1
ATOM 666 O O . LEU A 1 85 ? 4.733 1.914 -6.029 1.00 89.69 85 LEU A O 1
ATOM 670 N N . VAL A 1 86 ? 3.880 -0.161 -6.160 1.00 88.75 86 VAL A N 1
ATOM 671 C CA . VAL A 1 86 ? 5.064 -0.737 -6.807 1.00 88.75 86 VAL A CA 1
ATOM 672 C C . VAL A 1 86 ? 5.231 -0.214 -8.234 1.00 88.75 86 VAL A C 1
ATOM 674 O O . VAL A 1 86 ? 6.358 0.060 -8.633 1.00 88.75 86 VAL A O 1
ATOM 677 N N . ASP A 1 87 ? 4.145 -0.004 -8.979 1.00 88.06 87 ASP A N 1
ATOM 678 C CA . ASP A 1 87 ? 4.208 0.522 -10.348 1.00 88.06 87 ASP A CA 1
ATOM 679 C C . ASP A 1 87 ? 4.642 1.999 -10.392 1.00 88.06 87 ASP A C 1
ATOM 681 O O . ASP A 1 87 ? 5.372 2.390 -11.300 1.00 88.06 87 ASP A O 1
ATOM 685 N N . CYS A 1 88 ? 4.215 2.828 -9.429 1.00 87.88 88 CYS A N 1
ATOM 686 C CA . CYS A 1 88 ? 4.567 4.255 -9.393 1.00 87.88 88 CYS A CA 1
ATOM 687 C C . CYS A 1 88 ? 5.956 4.526 -8.810 1.00 87.88 88 CYS A C 1
ATOM 689 O O . CYS A 1 88 ? 6.667 5.398 -9.308 1.00 87.88 88 CYS A O 1
ATOM 691 N N . PHE A 1 89 ? 6.325 3.834 -7.730 1.00 87.12 89 PHE A N 1
ATOM 692 C CA . PHE A 1 89 ? 7.518 4.172 -6.944 1.00 87.12 89 PHE A CA 1
ATOM 693 C C . PHE A 1 89 ? 8.622 3.117 -7.047 1.00 87.12 89 PHE A C 1
ATOM 695 O O . PHE A 1 89 ? 9.775 3.398 -6.732 1.00 87.12 89 PHE A O 1
ATOM 702 N N . GLY A 1 90 ? 8.297 1.914 -7.518 1.00 87.88 90 GLY A N 1
ATOM 703 C CA . GLY A 1 90 ? 9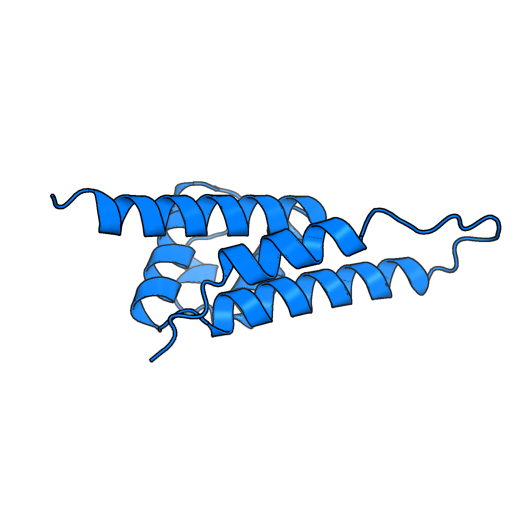.183 0.761 -7.447 1.00 87.88 90 GLY A CA 1
ATOM 704 C C . GLY A 1 90 ? 9.080 0.027 -6.103 1.00 87.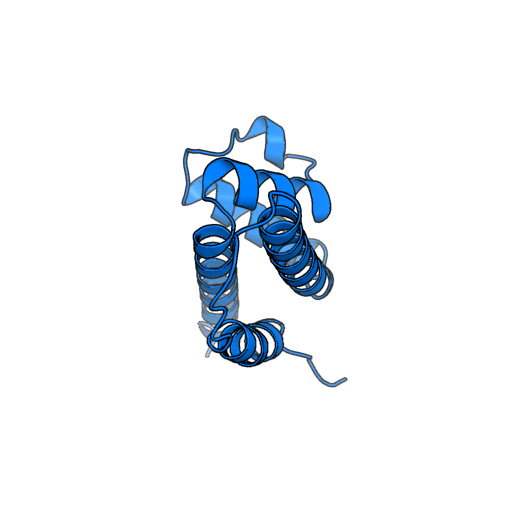88 90 GLY A C 1
ATOM 705 O O . GLY A 1 90 ? 8.515 0.543 -5.137 1.00 87.88 90 GLY A O 1
ATOM 706 N N . PRO A 1 91 ? 9.614 -1.202 -6.024 1.00 84.38 91 PRO A N 1
ATOM 707 C CA . PRO A 1 91 ? 9.442 -2.085 -4.872 1.00 84.38 91 PRO A CA 1
ATOM 708 C C . PRO A 1 91 ? 10.030 -1.510 -3.574 1.00 84.38 91 PRO A C 1
ATOM 710 O O . PRO A 1 91 ? 9.359 -1.504 -2.545 1.00 84.38 91 PRO A O 1
ATOM 713 N N . GLU A 1 92 ? 11.255 -0.984 -3.605 1.00 84.62 92 GLU A N 1
ATOM 714 C CA . GLU A 1 92 ? 11.916 -0.461 -2.402 1.00 84.62 92 GLU A CA 1
ATOM 715 C C . GLU A 1 92 ? 11.216 0.784 -1.840 1.00 84.62 92 GLU A C 1
ATOM 717 O O . GLU A 1 92 ? 10.954 0.867 -0.637 1.00 84.62 92 GLU A O 1
ATOM 722 N N . GLU A 1 93 ? 10.871 1.746 -2.699 1.00 87.31 93 GLU A N 1
ATOM 723 C CA . GLU A 1 93 ? 10.172 2.964 -2.272 1.00 87.31 93 GLU A CA 1
ATOM 724 C C . GLU A 1 93 ? 8.732 2.673 -1.841 1.00 87.31 93 GLU A C 1
ATOM 726 O O . GLU A 1 93 ? 8.260 3.262 -0.868 1.00 87.31 93 GLU A O 1
ATOM 731 N N . ALA A 1 94 ? 8.052 1.710 -2.472 1.00 90.00 94 ALA A N 1
ATOM 732 C CA . ALA A 1 94 ? 6.721 1.276 -2.054 1.00 90.00 94 ALA A CA 1
ATOM 733 C C . ALA A 1 94 ? 6.693 0.806 -0.587 1.00 90.00 94 ALA A C 1
ATOM 735 O O . ALA A 1 94 ? 5.756 1.136 0.151 1.00 90.00 94 ALA A O 1
ATOM 736 N N . VAL A 1 95 ? 7.728 0.088 -0.136 1.00 87.94 95 VAL A N 1
ATOM 737 C CA . VAL A 1 95 ? 7.875 -0.320 1.274 1.00 87.94 95 VAL A CA 1
ATOM 738 C C . VAL A 1 95 ? 8.058 0.891 2.181 1.00 87.94 95 VAL A C 1
ATOM 740 O O . VAL A 1 95 ? 7.348 1.010 3.182 1.00 87.94 95 VAL A O 1
ATOM 743 N N . LYS A 1 96 ? 8.948 1.824 1.823 1.00 89.06 96 LYS A N 1
ATOM 744 C CA . LYS A 1 96 ? 9.207 3.030 2.628 1.00 89.06 96 LYS A CA 1
ATOM 745 C C . LYS A 1 96 ? 7.962 3.903 2.772 1.00 89.06 96 LYS A C 1
ATOM 747 O O . LYS A 1 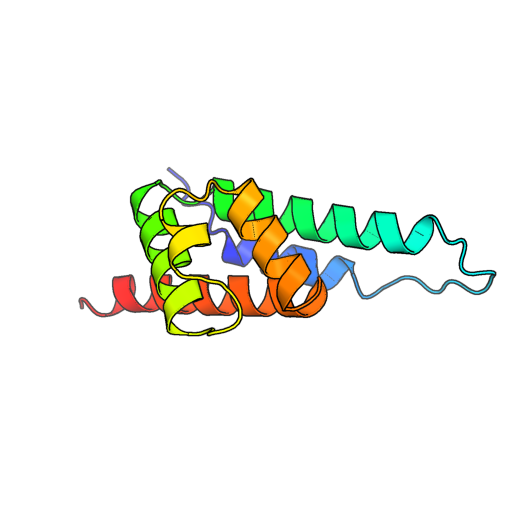96 ? 7.626 4.292 3.888 1.00 89.06 96 LYS A O 1
ATOM 752 N N . ILE A 1 97 ? 7.251 4.152 1.671 1.00 90.38 97 ILE A N 1
ATOM 753 C CA . ILE A 1 97 ? 6.008 4.935 1.654 1.00 90.38 97 ILE A CA 1
ATOM 754 C C . ILE A 1 97 ? 4.949 4.269 2.532 1.00 90.38 97 ILE A C 1
ATOM 756 O O . ILE A 1 97 ? 4.326 4.926 3.364 1.00 90.38 97 ILE A O 1
ATOM 760 N N . THR A 1 98 ? 4.779 2.950 2.406 1.00 90.69 98 THR A N 1
ATOM 761 C CA . THR A 1 98 ? 3.808 2.206 3.220 1.00 90.69 98 THR A CA 1
ATOM 762 C C . THR A 1 98 ? 4.113 2.342 4.711 1.00 90.69 98 THR A C 1
ATOM 764 O O . THR A 1 98 ? 3.218 2.648 5.498 1.00 90.69 98 THR A O 1
ATOM 767 N N . VAL A 1 99 ? 5.377 2.180 5.108 1.00 88.44 99 VAL A N 1
ATOM 768 C CA . VAL A 1 99 ? 5.818 2.342 6.502 1.00 88.44 99 VAL A CA 1
ATOM 769 C C . VAL A 1 99 ? 5.589 3.771 7.009 1.00 88.44 99 VAL A C 1
ATOM 771 O O . VAL A 1 99 ? 5.125 3.944 8.139 1.00 88.44 99 VAL A O 1
ATOM 774 N N . ASP A 1 100 ? 5.881 4.791 6.200 1.00 89.62 100 ASP A N 1
ATOM 775 C CA . ASP A 1 100 ? 5.696 6.201 6.568 1.00 89.62 100 ASP A CA 1
ATOM 776 C C . ASP A 1 100 ? 4.216 6.547 6.800 1.00 89.62 100 ASP A C 1
ATOM 778 O O . ASP A 1 100 ? 3.856 7.116 7.835 1.00 89.62 100 ASP A O 1
ATOM 782 N N . ILE A 1 101 ? 3.333 6.118 5.894 1.00 89.81 101 ILE A N 1
ATOM 783 C CA . ILE A 1 101 ? 1.888 6.351 6.010 1.00 89.81 101 ILE A CA 1
ATOM 784 C C . ILE A 1 101 ? 1.322 5.631 7.240 1.00 89.81 101 ILE A C 1
ATOM 786 O O . ILE A 1 101 ? 0.612 6.251 8.037 1.00 89.81 101 ILE A O 1
ATOM 790 N N . LEU A 1 102 ? 1.675 4.358 7.451 1.00 88.38 102 LEU A N 1
ATOM 791 C CA . LEU A 1 102 ? 1.246 3.593 8.631 1.00 88.38 102 LEU A CA 1
ATOM 792 C C . LEU A 1 102 ? 1.698 4.255 9.941 1.00 88.38 102 LEU A C 1
ATOM 794 O O . LEU A 1 102 ? 0.957 4.280 10.926 1.00 88.38 102 LEU A O 1
ATOM 798 N N . ARG A 1 103 ? 2.905 4.827 9.956 1.00 86.38 103 ARG A N 1
ATOM 799 C CA . ARG A 1 103 ? 3.437 5.569 11.104 1.00 86.38 103 ARG A CA 1
ATOM 800 C C . ARG A 1 103 ? 2.653 6.852 11.363 1.00 86.38 103 ARG A C 1
ATOM 802 O O . ARG A 1 103 ? 2.282 7.099 12.510 1.00 86.38 103 ARG A O 1
ATOM 809 N N . LYS A 1 104 ? 2.357 7.630 10.318 1.00 84.38 104 LYS A N 1
ATOM 810 C CA . LYS A 1 104 ? 1.528 8.846 10.401 1.00 84.38 104 LYS A CA 1
ATOM 811 C C . LYS A 1 104 ? 0.121 8.545 10.918 1.00 84.38 104 LYS A C 1
ATOM 813 O O . LYS A 1 104 ? -0.404 9.315 11.715 1.00 84.38 104 LYS A O 1
ATOM 818 N N . MET A 1 105 ? -0.480 7.432 10.494 1.00 84.19 105 MET A N 1
ATOM 819 C CA . MET A 1 105 ? -1.786 6.987 10.997 1.00 84.19 105 MET A CA 1
ATOM 820 C C . MET A 1 105 ? -1.719 6.665 12.496 1.00 84.19 105 MET A C 1
ATOM 822 O O . MET A 1 105 ? -2.473 7.235 13.277 1.00 84.19 105 MET A O 1
ATOM 826 N N . LYS A 1 106 ? -0.729 5.870 12.930 1.00 75.75 106 LYS A N 1
ATOM 827 C CA . LYS A 1 106 ? -0.526 5.557 14.358 1.00 75.75 106 LYS A CA 1
ATOM 828 C C . LYS A 1 106 ? -0.263 6.771 15.245 1.00 75.75 106 LYS A C 1
ATOM 830 O O . LYS A 1 106 ? -0.630 6.762 16.416 1.00 75.75 106 LYS A O 1
ATOM 835 N N . GLN A 1 107 ? 0.431 7.782 14.731 1.00 61.66 107 GLN A N 1
ATOM 836 C CA . GLN A 1 107 ? 0.706 9.006 15.486 1.00 61.66 107 GLN A CA 1
ATOM 837 C C . GLN A 1 107 ? -0.553 9.856 15.695 1.00 61.66 107 GLN A C 1
ATOM 839 O O . GLN A 1 107 ? -0.641 10.545 16.708 1.00 61.66 107 GLN A O 1
ATOM 844 N N . ASN A 1 108 ? -1.538 9.766 14.798 1.00 57.41 108 ASN A N 1
ATOM 845 C CA . ASN A 1 108 ? -2.826 10.441 14.957 1.00 57.41 108 ASN A CA 1
ATOM 846 C C . ASN A 1 108 ? -3.668 9.817 16.086 1.00 57.41 108 ASN A C 1
ATOM 848 O O . ASN A 1 108 ? -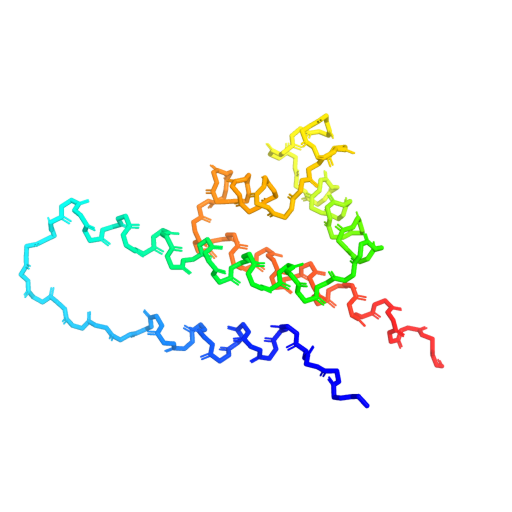4.274 10.553 16.859 1.00 57.41 108 ASN A O 1
ATOM 852 N N . ASP A 1 109 ? -3.633 8.489 16.252 1.00 54.59 109 ASP A N 1
ATOM 853 C CA . ASP A 1 109 ? -4.262 7.795 17.392 1.00 54.59 109 ASP A CA 1
ATOM 854 C C . ASP A 1 109 ? -3.635 8.166 18.750 1.00 54.59 109 ASP A C 1
ATOM 856 O O . ASP A 1 109 ? -4.306 8.150 19.780 1.00 54.59 109 ASP A O 1
ATOM 860 N N . LEU A 1 110 ? -2.345 8.520 18.772 1.00 52.34 110 LEU A N 1
ATOM 861 C CA . LEU A 1 110 ? -1.616 8.881 19.997 1.00 52.34 110 LEU A CA 1
ATOM 862 C C . LEU A 1 110 ? -1.738 10.364 20.381 1.00 52.34 110 LEU A C 1
ATOM 864 O O . LEU A 1 110 ? -1.323 10.736 21.477 1.00 52.34 110 LEU A O 1
ATOM 868 N N . ALA A 1 111 ? -2.312 11.211 19.522 1.00 46.97 111 ALA A N 1
ATOM 869 C CA . ALA A 1 111 ? -2.469 12.647 19.774 1.00 46.97 111 ALA A CA 1
ATOM 870 C C . ALA A 1 111 ? -3.651 12.998 20.705 1.00 46.97 111 ALA A C 1
ATOM 872 O O . ALA A 1 111 ? -3.946 14.174 20.909 1.00 46.97 111 ALA A O 1
ATOM 873 N N . SER A 1 112 ? -4.316 11.997 21.289 1.00 38.97 112 SER A N 1
ATOM 874 C CA . SER A 1 112 ? -5.320 12.180 22.337 1.00 38.97 112 SER A CA 1
ATOM 875 C C . SER A 1 112 ? -4.795 11.655 23.675 1.00 38.97 112 SER A C 1
ATOM 877 O O . SER A 1 112 ? -5.159 10.558 24.103 1.00 38.97 112 SER A O 1
ATOM 879 N N . SER A 1 113 ? -3.969 12.449 24.357 1.00 39.66 113 SER A N 1
ATOM 880 C CA . SER A 1 113 ? -3.808 12.362 25.812 1.00 39.66 113 SER A CA 1
ATOM 881 C C . SER A 1 113 ? -3.576 13.729 26.431 1.00 39.66 113 SER A C 1
ATOM 883 O O . SER A 1 113 ? -3.043 14.619 25.737 1.00 39.66 113 SER A O 1
#